Protein AF-A0A1H5JGN6-F1 (afdb_monomer)

Mean predicted aligned error: 5.19 Å

Sequence (91 aa):
MNTAQRSIKISKQDLGVLKDNLFVALVLIMEKQPRVVYLIPSKDLSQTNNDIFIENEVSLMPSLSNWEIKISRSTIPELAKYSLENMTEKL

Structure (mmCIF, N/CA/C/O backbone):
data_AF-A0A1H5JGN6-F1
#
_entry.id   AF-A0A1H5JGN6-F1
#
loop_
_atom_site.group_PDB
_atom_site.id
_atom_site.type_symbol
_atom_site.label_atom_id
_atom_site.label_alt_id
_atom_site.label_comp_id
_atom_site.label_asym_id
_atom_site.label_entity_id
_atom_site.label_seq_id
_atom_site.pdbx_PDB_ins_code
_atom_site.Cartn_x
_atom_site.Cartn_y
_atom_site.Cartn_z
_atom_site.occupancy
_atom_site.B_iso_or_equiv
_atom_site.auth_seq_id
_atom_site.auth_comp_id
_atom_site.auth_asym_id
_atom_site.auth_atom_id
_atom_site.pdbx_PDB_model_num
ATOM 1 N N . MET A 1 1 ? 10.461 14.705 21.648 1.00 36.34 1 MET A N 1
ATOM 2 C CA . MET A 1 1 ? 9.271 14.333 20.853 1.00 36.34 1 MET A CA 1
ATOM 3 C C . MET A 1 1 ? 9.723 13.375 19.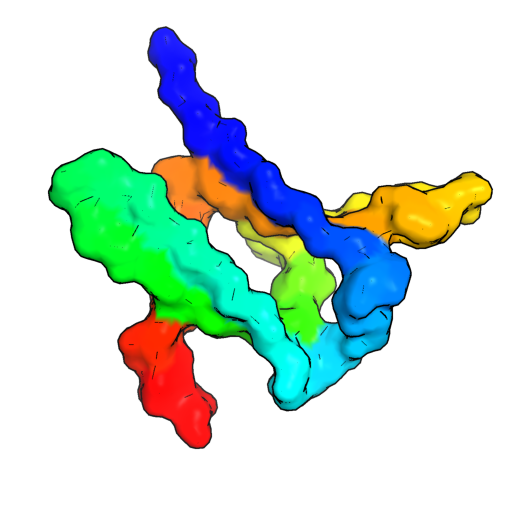763 1.00 36.34 1 MET A C 1
ATOM 5 O O . MET A 1 1 ? 10.367 13.823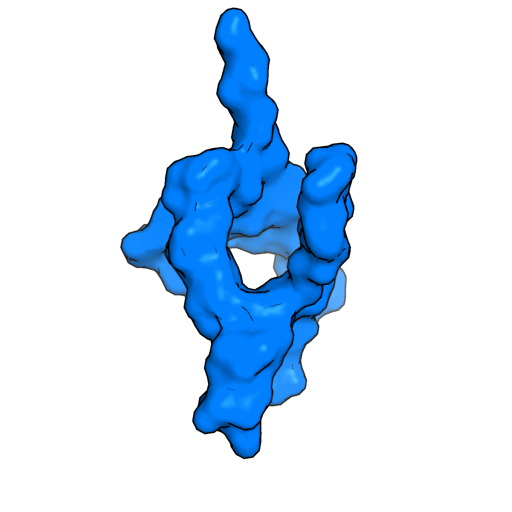 18.831 1.00 36.34 1 MET A O 1
ATOM 9 N N . ASN A 1 2 ? 9.500 12.067 19.915 1.00 41.94 2 ASN A N 1
ATOM 10 C CA . ASN A 1 2 ? 9.836 11.101 18.867 1.00 41.94 2 ASN A CA 1
ATOM 11 C C . ASN A 1 2 ? 8.586 10.895 18.002 1.00 41.94 2 ASN A C 1
ATOM 13 O O . ASN A 1 2 ? 7.707 10.101 18.336 1.00 41.94 2 ASN A O 1
ATOM 17 N N . THR A 1 3 ? 8.439 11.700 16.954 1.00 53.41 3 THR A N 1
ATOM 18 C CA . THR A 1 3 ? 7.456 11.475 15.891 1.00 53.41 3 THR A CA 1
ATOM 19 C C . THR A 1 3 ? 7.911 10.242 15.120 1.00 53.41 3 THR A C 1
ATOM 21 O O . THR A 1 3 ? 8.652 10.350 14.151 1.00 53.41 3 THR A O 1
ATOM 24 N N . ALA A 1 4 ? 7.525 9.055 15.597 1.00 63.66 4 ALA A N 1
ATOM 25 C CA . ALA A 1 4 ? 7.894 7.779 14.994 1.00 63.66 4 ALA A CA 1
ATOM 26 C C . ALA A 1 4 ? 7.216 7.618 13.623 1.00 63.66 4 ALA A C 1
ATOM 28 O O . ALA A 1 4 ? 6.189 6.956 13.493 1.00 63.66 4 ALA A O 1
ATOM 29 N N . GLN A 1 5 ? 7.779 8.265 12.605 1.00 76.75 5 GLN A N 1
ATOM 30 C CA . GLN A 1 5 ? 7.530 7.938 11.214 1.00 76.75 5 GLN A CA 1
ATOM 31 C C . GLN A 1 5 ? 8.263 6.631 10.928 1.00 76.75 5 GLN A C 1
ATOM 33 O O . GLN A 1 5 ? 9.469 6.519 11.146 1.00 76.75 5 GLN A O 1
ATOM 38 N N . ARG A 1 6 ? 7.519 5.629 10.474 1.00 88.19 6 ARG A N 1
ATOM 39 C CA . ARG A 1 6 ? 8.080 4.383 9.960 1.00 88.19 6 ARG A CA 1
ATOM 40 C C . ARG A 1 6 ? 7.849 4.330 8.466 1.00 88.19 6 ARG A C 1
ATOM 42 O O . ARG A 1 6 ? 6.909 4.939 7.957 1.00 88.19 6 ARG A O 1
ATOM 49 N N . SER A 1 7 ? 8.679 3.571 7.778 1.00 91.25 7 SER A N 1
ATOM 50 C CA . SER A 1 7 ? 8.410 3.223 6.400 1.00 91.25 7 SER A CA 1
ATOM 51 C C . SER A 1 7 ? 8.745 1.773 6.121 1.00 91.25 7 SER A C 1
ATOM 53 O O . SER A 1 7 ? 9.603 1.177 6.775 1.00 91.25 7 SER A O 1
ATOM 55 N N . ILE A 1 8 ? 7.997 1.195 5.188 1.00 93.38 8 ILE A N 1
ATOM 56 C CA . ILE A 1 8 ? 8.162 -0.181 4.734 1.00 93.38 8 ILE A CA 1
ATOM 57 C C . ILE A 1 8 ? 8.506 -0.131 3.257 1.00 93.38 8 ILE A C 1
ATOM 59 O O . ILE A 1 8 ? 7.791 0.501 2.484 1.00 93.38 8 ILE A O 1
ATOM 63 N N . LYS A 1 9 ? 9.595 -0.795 2.876 1.00 94.94 9 LYS A N 1
ATOM 64 C CA . LYS A 1 9 ? 10.037 -0.881 1.486 1.00 94.94 9 LYS A CA 1
ATOM 65 C C . LYS A 1 9 ? 9.577 -2.189 0.865 1.00 94.94 9 LYS A C 1
ATOM 67 O O . LYS A 1 9 ? 9.652 -3.239 1.498 1.00 94.94 9 LYS A O 1
ATOM 72 N N . ILE A 1 10 ? 9.144 -2.105 -0.383 1.00 95.88 10 ILE A N 1
ATOM 73 C CA . ILE A 1 10 ? 8.725 -3.224 -1.215 1.00 95.88 10 ILE A CA 1
ATOM 74 C C . ILE A 1 10 ? 9.620 -3.209 -2.447 1.00 95.88 10 ILE A C 1
ATOM 76 O O . ILE A 1 10 ? 9.556 -2.285 -3.258 1.00 95.88 10 ILE A O 1
ATOM 80 N N . SER A 1 11 ? 10.486 -4.212 -2.560 1.00 95.75 11 SER A N 1
ATOM 81 C CA . SER A 1 11 ? 11.377 -4.380 -3.709 1.00 95.75 11 SER A CA 1
ATOM 82 C C . SER A 1 11 ? 10.5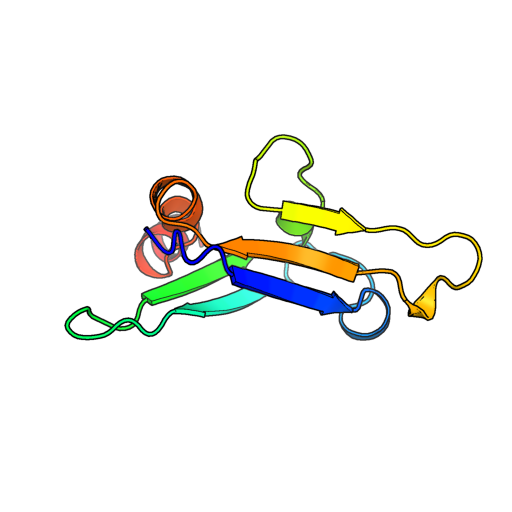68 -4.472 -5.003 1.00 95.75 11 SER A C 1
ATOM 84 O O . SER A 1 11 ? 9.638 -5.281 -5.100 1.00 95.75 11 SER A O 1
ATOM 86 N N . LYS A 1 12 ? 10.935 -3.668 -6.011 1.00 95.69 12 LYS A N 1
ATOM 87 C CA . LYS A 1 12 ? 10.303 -3.767 -7.336 1.00 95.69 12 LYS A CA 1
ATOM 88 C C . LYS A 1 12 ? 10.635 -5.081 -8.024 1.00 95.69 12 LYS A C 1
ATOM 90 O O . LYS A 1 12 ? 9.802 -5.626 -8.739 1.00 95.69 12 LYS A O 1
ATOM 95 N N . GLN A 1 13 ? 11.833 -5.603 -7.774 1.00 94.56 13 GLN A N 1
ATOM 96 C CA . GLN A 1 13 ? 12.267 -6.884 -8.311 1.00 94.56 13 GLN A CA 1
ATOM 97 C C . GLN A 1 13 ? 11.439 -8.046 -7.745 1.00 94.56 13 GLN A C 1
ATOM 99 O O . GLN A 1 13 ? 11.092 -8.954 -8.496 1.00 94.56 13 GLN A O 1
ATOM 104 N N . ASP A 1 14 ? 11.089 -7.995 -6.457 1.00 93.31 14 ASP A N 1
ATOM 105 C CA . ASP A 1 14 ? 10.373 -9.091 -5.791 1.00 93.31 14 ASP A CA 1
ATOM 106 C C . ASP A 1 14 ? 8.869 -9.060 -6.083 1.00 93.31 14 ASP A C 1
ATOM 108 O O . ASP A 1 14 ? 8.263 -10.101 -6.331 1.00 93.31 14 ASP A O 1
ATOM 112 N N . LEU A 1 15 ? 8.251 -7.871 -6.070 1.00 94.81 15 LEU A N 1
ATOM 113 C CA .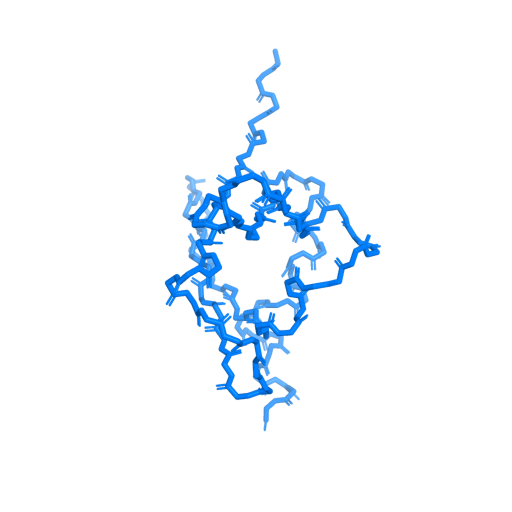 LEU A 1 15 ? 6.824 -7.727 -6.383 1.00 94.81 15 LEU A CA 1
ATOM 114 C C . LEU A 1 15 ? 6.557 -7.845 -7.894 1.00 94.81 15 LEU A C 1
ATOM 116 O O . LEU A 1 15 ? 5.501 -8.328 -8.307 1.00 94.81 15 LEU A O 1
ATOM 120 N N . GLY A 1 16 ? 7.511 -7.415 -8.722 1.00 93.62 16 GLY A N 1
ATOM 121 C CA . GLY A 1 16 ? 7.395 -7.400 -10.173 1.00 93.62 16 GLY A CA 1
ATOM 122 C C . GLY A 1 16 ? 6.446 -6.313 -10.683 1.00 93.62 16 GLY A C 1
ATOM 123 O O . GLY A 1 16 ? 6.395 -5.197 -10.170 1.00 93.62 16 GLY A O 1
ATOM 124 N N . VAL A 1 17 ? 5.706 -6.629 -11.746 1.00 94.56 17 VAL A N 1
ATOM 125 C CA . VAL A 1 17 ? 4.803 -5.682 -12.417 1.00 94.56 17 VAL A CA 1
ATOM 126 C C . VAL A 1 17 ? 3.503 -5.524 -11.624 1.00 94.56 17 VAL A C 1
ATOM 128 O O . VAL A 1 17 ? 2.871 -6.523 -11.278 1.00 94.56 17 VAL A O 1
ATOM 131 N N . LEU A 1 18 ? 3.075 -4.278 -11.405 1.00 95.62 18 LEU A N 1
ATOM 132 C CA . LEU A 1 18 ? 1.799 -3.942 -10.762 1.00 95.62 18 LEU A CA 1
ATOM 133 C C . LEU A 1 18 ? 0.607 -4.418 -11.612 1.00 95.62 18 LEU A C 1
ATOM 135 O O . LEU A 1 18 ? 0.598 -4.258 -12.834 1.00 95.62 18 LEU A O 1
ATOM 139 N N . LYS A 1 19 ? -0.417 -4.996 -10.973 1.00 94.94 19 LYS A N 1
ATOM 140 C CA . LYS A 1 19 ? -1.589 -5.604 -11.638 1.00 94.94 19 LYS A CA 1
ATOM 141 C C . LYS A 1 19 ? -2.878 -5.305 -10.878 1.00 94.94 19 LYS A C 1
ATOM 143 O O . LYS A 1 19 ? -2.852 -5.115 -9.666 1.00 94.94 19 LYS A O 1
ATOM 148 N N . ASP A 1 20 ? -4.009 -5.320 -11.586 1.00 92.06 20 ASP A N 1
ATOM 149 C CA . ASP A 1 20 ? -5.335 -5.049 -11.002 1.00 92.06 20 ASP A CA 1
ATOM 150 C C . ASP A 1 20 ? -5.739 -6.059 -9.921 1.00 92.06 20 ASP A C 1
ATOM 152 O O . ASP A 1 20 ? -6.408 -5.710 -8.957 1.00 92.06 20 ASP A O 1
ATOM 156 N N . ASN A 1 21 ? -5.302 -7.310 -10.057 1.00 92.56 21 ASN A N 1
ATOM 157 C CA . ASN A 1 21 ? -5.610 -8.404 -9.138 1.00 92.56 21 ASN A CA 1
ATOM 158 C C . ASN A 1 21 ? -4.465 -8.726 -8.160 1.00 92.56 21 ASN A C 1
ATOM 160 O O . ASN A 1 21 ? -4.460 -9.798 -7.556 1.00 92.56 21 ASN A O 1
ATOM 164 N N . LEU A 1 22 ? -3.479 -7.835 -8.030 1.00 94.81 22 LEU A N 1
ATOM 165 C CA . LEU A 1 22 ? -2.371 -7.977 -7.089 1.00 94.81 22 LEU A CA 1
ATOM 166 C C . LEU A 1 22 ? -2.543 -6.973 -5.952 1.00 94.81 22 LEU A C 1
ATOM 168 O O . LEU A 1 22 ? -2.701 -5.778 -6.201 1.00 94.81 22 LEU A O 1
ATOM 172 N N . PHE A 1 23 ? -2.456 -7.457 -4.716 1.00 94.44 23 PHE A N 1
ATOM 173 C CA . PHE A 1 23 ? -2.635 -6.656 -3.510 1.00 94.44 23 PHE A CA 1
ATOM 174 C C . PHE A 1 23 ? -1.471 -6.846 -2.541 1.00 94.44 23 PHE A C 1
ATOM 176 O O . PHE A 1 23 ? -0.896 -7.929 -2.440 1.00 94.44 23 PHE A O 1
ATOM 183 N N . VAL A 1 24 ? -1.170 -5.792 -1.789 1.00 94.88 24 VAL A N 1
ATOM 184 C CA . VAL A 1 24 ? -0.234 -5.808 -0.666 1.00 94.88 24 VAL A CA 1
ATOM 185 C C . VAL A 1 24 ? -1.031 -5.742 0.629 1.00 94.88 24 VAL A C 1
ATOM 187 O O . VAL A 1 24 ? -1.795 -4.803 0.848 1.00 94.88 24 VAL A O 1
ATOM 190 N N . ALA A 1 25 ? -0.837 -6.728 1.502 1.00 95.25 25 ALA A N 1
ATOM 191 C CA . ALA A 1 25 ? -1.402 -6.715 2.845 1.00 95.25 25 ALA A CA 1
ATOM 192 C C . ALA A 1 25 ? -0.410 -6.068 3.824 1.00 95.25 25 ALA A C 1
ATOM 194 O O . ALA A 1 25 ? 0.665 -6.612 4.080 1.00 95.25 25 ALA A O 1
ATOM 195 N N . LEU A 1 26 ? -0.773 -4.918 4.393 1.00 94.31 26 LEU A N 1
ATOM 196 C CA . LEU A 1 26 ? -0.013 -4.252 5.450 1.00 94.31 26 LEU A CA 1
ATOM 197 C C . LEU A 1 26 ? -0.692 -4.500 6.800 1.00 94.31 26 LEU A C 1
ATOM 199 O O . LEU A 1 26 ? -1.835 -4.101 7.009 1.00 94.31 26 LEU A O 1
ATOM 203 N N . VAL A 1 27 ? 0.030 -5.118 7.736 1.00 93.12 27 VAL A N 1
ATOM 204 C CA . VAL A 1 27 ? -0.459 -5.371 9.098 1.00 93.12 27 VAL A CA 1
ATOM 205 C C . VAL A 1 27 ? 0.185 -4.385 10.064 1.00 93.12 27 VAL A C 1
ATOM 207 O O . VAL A 1 27 ? 1.398 -4.409 10.276 1.00 93.12 27 VAL A O 1
ATOM 210 N N . LEU A 1 28 ? -0.633 -3.530 10.676 1.00 90.06 28 LEU A N 1
ATOM 211 C CA . LEU A 1 28 ? -0.193 -2.571 11.681 1.00 90.06 28 LEU A CA 1
ATOM 212 C C . LEU A 1 28 ? -0.550 -3.076 13.082 1.00 90.06 28 LEU A C 1
ATOM 214 O O . LEU A 1 28 ? -1.716 -3.314 13.402 1.00 90.06 28 LEU A O 1
ATOM 218 N N . ILE A 1 29 ? 0.474 -3.221 13.926 1.00 89.38 29 ILE A N 1
ATOM 219 C CA . ILE A 1 29 ? 0.343 -3.638 15.324 1.00 89.38 29 ILE A CA 1
ATOM 220 C C . ILE A 1 29 ? 0.786 -2.471 16.205 1.00 89.38 29 ILE A C 1
ATOM 222 O O . ILE A 1 29 ? 1.952 -2.076 16.177 1.00 89.38 29 ILE A O 1
ATOM 226 N N . MET A 1 30 ? -0.147 -1.918 16.978 1.00 82.38 30 MET A N 1
ATOM 227 C CA . MET A 1 30 ? 0.103 -0.826 17.917 1.00 82.38 30 MET A CA 1
ATOM 228 C C . MET A 1 30 ? -0.288 -1.257 19.327 1.00 82.38 30 MET A C 1
ATOM 230 O O . MET A 1 30 ? -1.273 -1.970 19.522 1.00 82.38 30 MET A O 1
ATOM 234 N N . GLU A 1 31 ? 0.481 -0.824 20.324 1.00 83.69 31 GLU A N 1
ATOM 235 C CA . GLU A 1 31 ? 0.156 -1.109 21.719 1.00 83.69 31 GLU A CA 1
ATOM 236 C C . GLU A 1 31 ? -1.225 -0.551 22.076 1.00 83.69 31 GLU A C 1
ATOM 238 O O . GLU A 1 31 ? -1.532 0.607 21.792 1.00 83.69 31 GLU A O 1
ATOM 243 N N . LYS A 1 32 ? -2.045 -1.378 22.735 1.00 84.56 32 LYS A N 1
ATOM 244 C CA . LYS A 1 32 ? -3.390 -1.019 23.216 1.00 84.56 32 LYS A CA 1
ATOM 245 C C . LYS A 1 32 ? -4.392 -0.633 22.115 1.00 84.56 32 LYS A C 1
ATOM 247 O O . LYS A 1 32 ? -5.430 -0.061 22.434 1.00 84.56 32 LYS A O 1
ATOM 252 N N . GLN A 1 33 ? -4.121 -0.961 20.850 1.00 82.44 33 GLN A N 1
ATOM 253 C CA . GLN A 1 33 ? -5.086 -0.828 19.756 1.00 82.44 33 GLN A CA 1
ATOM 254 C C . GLN A 1 33 ? -5.306 -2.175 19.055 1.00 82.44 33 GLN A C 1
ATOM 256 O O . GLN A 1 33 ? -4.400 -3.016 19.050 1.00 82.44 33 GLN A O 1
ATOM 261 N N . PRO A 1 34 ? -6.492 -2.403 18.459 1.00 85.50 34 PRO A N 1
ATOM 262 C CA . PRO A 1 34 ? -6.714 -3.553 17.594 1.00 85.50 34 PRO A CA 1
ATOM 263 C C . PRO A 1 34 ? -5.681 -3.608 16.466 1.00 85.50 34 PRO A C 1
ATOM 265 O O . PRO A 1 34 ? -5.220 -2.578 15.971 1.00 85.50 34 PRO A O 1
ATOM 268 N N . ARG A 1 35 ? -5.319 -4.825 16.046 1.00 89.38 35 ARG A N 1
ATOM 269 C CA . ARG A 1 35 ? -4.506 -5.009 14.840 1.00 89.38 35 ARG A CA 1
ATOM 270 C C . ARG A 1 35 ? -5.320 -4.540 13.645 1.00 89.38 35 ARG A C 1
ATOM 272 O O . ARG A 1 35 ? -6.462 -4.962 13.492 1.00 89.38 35 ARG A O 1
ATOM 279 N N . VAL A 1 36 ? -4.716 -3.715 12.801 1.00 90.75 36 VAL A N 1
ATOM 280 C CA . VAL A 1 36 ? -5.359 -3.234 11.577 1.00 90.75 36 VAL A CA 1
ATOM 281 C C . VAL A 1 36 ? -4.690 -3.897 10.386 1.00 90.75 36 VAL A C 1
ATOM 283 O O . VAL A 1 36 ? -3.460 -3.946 10.306 1.00 90.75 36 VAL A O 1
ATOM 286 N N . VAL A 1 37 ? -5.505 -4.418 9.473 1.00 93.62 37 VAL A N 1
ATOM 287 C CA . VAL A 1 37 ? -5.054 -4.971 8.197 1.00 93.62 37 VAL A CA 1
ATOM 288 C C . VAL A 1 37 ? -5.509 -4.029 7.094 1.00 93.62 37 VAL A C 1
ATOM 290 O O . VAL A 1 37 ? -6.703 -3.758 6.962 1.00 93.62 37 VAL A O 1
ATOM 293 N N . TYR A 1 38 ? -4.551 -3.541 6.314 1.00 94.38 38 TYR A N 1
ATOM 294 C CA . TYR A 1 38 ? -4.805 -2.771 5.106 1.00 94.38 38 TYR A CA 1
ATOM 295 C C . TYR A 1 38 ? -4.552 -3.653 3.887 1.00 94.38 38 TYR A C 1
ATOM 297 O O . TYR A 1 38 ? -3.510 -4.304 3.809 1.00 94.38 38 TYR A O 1
ATOM 305 N N . LEU A 1 39 ? -5.486 -3.659 2.942 1.00 95.81 39 LEU A N 1
ATOM 306 C CA . LEU A 1 39 ? -5.370 -4.339 1.661 1.00 95.81 39 LEU A CA 1
ATOM 307 C C . LEU A 1 39 ? -5.209 -3.286 0.561 1.00 95.81 39 LEU A C 1
ATOM 309 O O . LEU A 1 39 ? -6.163 -2.621 0.170 1.00 95.81 39 LEU A O 1
ATOM 313 N N . ILE A 1 40 ? -3.978 -3.112 0.092 1.00 94.44 40 ILE A N 1
ATOM 314 C CA . ILE A 1 40 ? -3.598 -2.039 -0.827 1.00 94.44 40 ILE A CA 1
ATOM 315 C C . ILE A 1 40 ? -3.518 -2.618 -2.245 1.00 94.44 40 ILE A C 1
ATOM 317 O O . ILE A 1 40 ? -2.705 -3.522 -2.467 1.00 94.44 40 ILE A O 1
ATOM 321 N N . PRO A 1 41 ? -4.315 -2.136 -3.216 1.00 95.06 41 PRO A N 1
ATOM 322 C CA . PRO A 1 41 ? -4.142 -2.503 -4.618 1.00 95.06 41 PRO A CA 1
ATOM 323 C C . PRO A 1 41 ? -2.727 -2.158 -5.082 1.00 95.06 41 PRO A C 1
ATOM 325 O O . PRO A 1 41 ? -2.249 -1.051 -4.852 1.00 95.06 41 PRO A O 1
ATOM 328 N N . SER A 1 42 ? -2.038 -3.081 -5.752 1.00 95.56 42 SER A N 1
ATOM 329 C CA . SER A 1 42 ? -0.630 -2.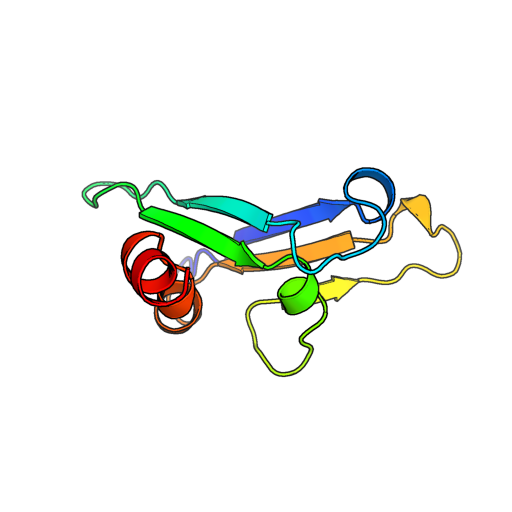869 -6.118 1.00 95.56 42 SER A CA 1
ATOM 330 C C . SER A 1 42 ? -0.436 -1.641 -7.010 1.00 95.56 42 SER A C 1
ATOM 332 O O . SER A 1 42 ? 0.543 -0.920 -6.849 1.00 95.56 42 SER A O 1
ATOM 334 N N . LYS A 1 43 ? -1.398 -1.337 -7.890 1.00 94.69 43 LYS A N 1
ATOM 335 C CA . LYS A 1 43 ? -1.365 -0.136 -8.735 1.00 94.69 43 LYS A CA 1
ATOM 336 C C . LYS A 1 43 ? -1.335 1.162 -7.929 1.00 94.69 43 LYS A C 1
ATOM 338 O O . LYS A 1 43 ? -0.718 2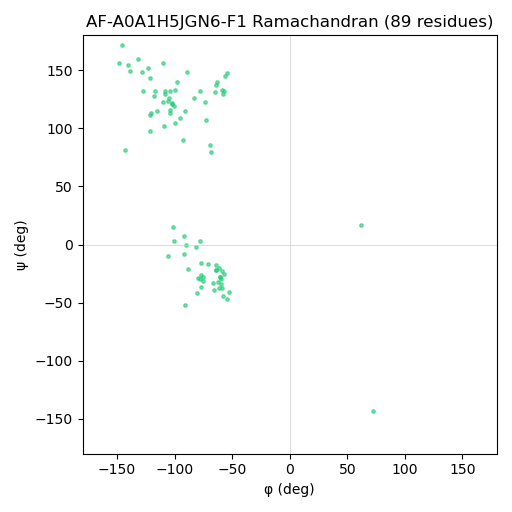.125 -8.381 1.00 94.69 43 LYS A O 1
ATOM 343 N N . ASP A 1 44 ? -1.890 1.175 -6.721 1.00 93.44 44 ASP A N 1
ATOM 344 C CA . ASP A 1 44 ? -1.907 2.373 -5.884 1.00 93.44 44 ASP A CA 1
ATOM 345 C C . ASP A 1 44 ? -0.517 2.725 -5.337 1.00 93.44 44 ASP A C 1
ATOM 347 O O . ASP A 1 44 ? -0.279 3.877 -4.992 1.00 93.44 44 ASP A O 1
ATOM 351 N N . LEU A 1 45 ? 0.447 1.792 -5.368 1.00 93.81 45 LEU A N 1
ATOM 352 C CA . LEU A 1 45 ? 1.852 2.066 -5.035 1.00 93.81 45 LEU A CA 1
ATOM 353 C C . LEU A 1 45 ? 2.526 3.050 -6.005 1.00 93.81 45 LEU A C 1
ATOM 355 O O . LEU A 1 45 ? 3.531 3.660 -5.648 1.00 93.81 45 LEU A O 1
ATOM 359 N N . SER A 1 46 ? 1.988 3.197 -7.220 1.00 91.19 46 SER A N 1
ATOM 360 C CA . SER A 1 46 ? 2.450 4.179 -8.214 1.00 91.19 46 SER A CA 1
ATOM 361 C C . SER A 1 46 ? 1.742 5.534 -8.112 1.00 91.19 46 SER A C 1
ATOM 363 O O . SER A 1 46 ? 2.031 6.444 -8.887 1.00 91.19 46 SER A O 1
ATOM 365 N N . GLN A 1 47 ? 0.805 5.704 -7.170 1.00 84.44 47 GLN A N 1
ATOM 366 C CA . GLN A 1 47 ? 0.156 6.995 -6.965 1.00 84.44 47 GLN A CA 1
ATOM 367 C C . GLN A 1 47 ? 1.133 7.965 -6.301 1.00 84.44 47 GLN A C 1
ATOM 369 O O . GLN A 1 47 ? 1.390 7.890 -5.106 1.00 84.44 47 GLN A O 1
ATOM 374 N N . THR A 1 48 ? 1.629 8.930 -7.070 1.00 68.19 48 THR A N 1
ATOM 375 C CA . THR A 1 48 ? 2.559 9.971 -6.597 1.00 68.19 48 THR A CA 1
ATOM 376 C C . THR A 1 48 ? 1.871 11.134 -5.881 1.00 68.19 48 THR A C 1
ATOM 378 O O . THR A 1 48 ? 2.529 12.072 -5.442 1.00 68.19 48 THR A O 1
ATOM 381 N N . ASN A 1 49 ? 0.538 11.114 -5.803 1.00 65.38 49 ASN A N 1
ATOM 382 C CA . ASN A 1 49 ? -0.265 12.251 -5.351 1.00 65.38 49 ASN A CA 1
ATOM 383 C C . ASN A 1 49 ? -0.552 12.222 -3.843 1.00 65.38 49 ASN A C 1
ATOM 385 O O . ASN A 1 49 ? -1.357 13.028 -3.376 1.00 65.38 49 ASN A O 1
ATOM 389 N N . ASN A 1 50 ? 0.045 11.295 -3.088 1.00 71.19 50 ASN A N 1
ATOM 390 C CA . ASN A 1 50 ? -0.148 11.217 -1.647 1.00 71.19 50 ASN A CA 1
ATOM 391 C C . ASN A 1 50 ? 1.162 11.084 -0.868 1.00 71.19 50 ASN A C 1
ATOM 393 O O . ASN A 1 50 ? 2.191 10.658 -1.383 1.00 71.19 50 ASN A O 1
ATOM 397 N N . ASP A 1 51 ? 1.101 11.435 0.415 1.00 82.56 51 ASP A N 1
ATOM 398 C CA . ASP A 1 51 ? 2.241 11.352 1.333 1.00 82.56 51 ASP A CA 1
ATOM 399 C C . ASP A 1 51 ? 2.507 9.917 1.831 1.00 82.56 51 ASP A C 1
ATOM 401 O O . ASP A 1 51 ? 3.382 9.700 2.677 1.00 82.56 51 ASP A O 1
ATOM 405 N N . ILE A 1 52 ? 1.742 8.934 1.338 1.00 91.19 52 ILE A N 1
ATOM 406 C CA . ILE A 1 52 ? 1.806 7.532 1.759 1.00 91.19 52 ILE A CA 1
ATOM 407 C C . ILE A 1 52 ? 2.794 6.755 0.896 1.00 91.19 52 ILE A C 1
ATOM 409 O O . ILE A 1 52 ? 3.644 6.057 1.447 1.00 91.19 52 ILE A O 1
ATOM 413 N N . PHE A 1 53 ? 2.665 6.830 -0.428 1.00 93.56 53 PHE A N 1
ATOM 414 C CA . PHE A 1 53 ? 3.411 5.989 -1.354 1.00 93.56 53 PHE A CA 1
ATOM 415 C C . PHE A 1 53 ? 4.521 6.784 -2.021 1.00 93.56 53 PHE A C 1
ATOM 417 O O . PHE A 1 53 ? 4.295 7.837 -2.609 1.00 93.56 53 PHE A O 1
ATOM 424 N N . ILE A 1 54 ? 5.740 6.267 -1.927 1.00 92.50 54 ILE A N 1
ATOM 425 C CA . ILE A 1 54 ? 6.887 6.821 -2.636 1.00 92.50 54 ILE A CA 1
ATOM 426 C C . ILE A 1 54 ? 7.402 5.781 -3.605 1.00 92.50 54 ILE A C 1
ATOM 428 O O . ILE A 1 54 ? 7.647 4.630 -3.245 1.00 92.50 54 ILE A O 1
ATOM 432 N N . GLU A 1 55 ? 7.629 6.225 -4.829 1.00 92.88 55 GLU A N 1
ATOM 433 C CA . GLU A 1 55 ? 8.331 5.458 -5.831 1.00 92.88 55 GLU A CA 1
ATOM 434 C C . GLU A 1 55 ? 9.813 5.850 -5.837 1.00 92.88 55 GLU A C 1
ATOM 436 O O . GLU A 1 55 ? 10.183 6.947 -6.250 1.00 92.88 55 GLU A O 1
ATOM 441 N N . ASN A 1 56 ? 10.671 4.950 -5.353 1.00 92.44 56 ASN A N 1
ATOM 442 C CA . ASN A 1 56 ? 12.116 5.142 -5.331 1.00 92.44 56 ASN A CA 1
ATOM 443 C C . ASN A 1 56 ? 12.743 4.390 -6.511 1.00 92.44 56 ASN A C 1
ATOM 445 O O . ASN A 1 56 ? 12.880 3.164 -6.472 1.00 92.44 56 ASN A O 1
ATOM 449 N N . GLU A 1 57 ? 13.138 5.123 -7.549 1.00 92.94 57 GLU A N 1
ATOM 450 C CA . GLU A 1 57 ? 13.847 4.576 -8.710 1.00 92.94 57 GLU A CA 1
ATOM 451 C C . GLU A 1 57 ? 15.357 4.817 -8.633 1.00 92.94 57 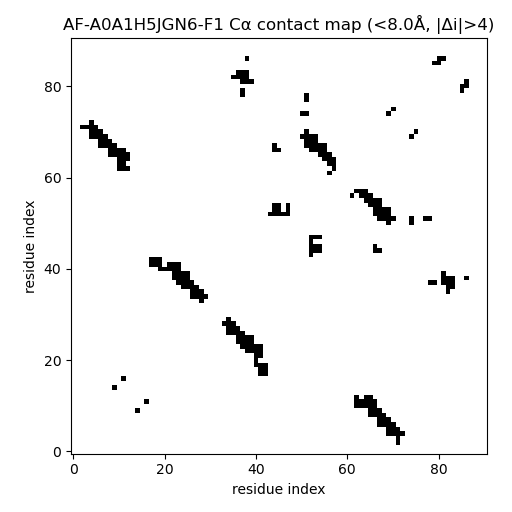GLU A C 1
ATOM 453 O O . GLU A 1 57 ? 15.811 5.930 -8.366 1.00 92.94 57 GLU A O 1
ATOM 458 N N . VAL A 1 58 ? 16.146 3.773 -8.903 1.00 93.56 58 VAL A N 1
ATOM 459 C CA . VAL A 1 58 ? 17.612 3.822 -8.923 1.00 93.56 58 VAL A CA 1
ATOM 460 C C . VAL A 1 58 ? 18.108 3.394 -10.301 1.00 93.56 58 VAL A C 1
ATOM 462 O O . VAL A 1 58 ? 18.258 2.212 -10.593 1.00 93.56 58 VAL A O 1
ATOM 465 N N . SER A 1 59 ? 18.412 4.371 -11.157 1.00 92.06 59 SER A N 1
ATOM 466 C CA . SER A 1 59 ? 18.791 4.129 -12.558 1.00 92.06 59 SER A CA 1
ATOM 467 C C . SER A 1 59 ? 20.063 3.290 -12.727 1.00 92.06 59 SER A C 1
ATOM 469 O O . SER A 1 59 ? 20.138 2.463 -13.631 1.00 92.06 59 SER A O 1
ATOM 471 N N . LEU A 1 60 ? 21.060 3.479 -11.857 1.00 93.75 60 LEU A N 1
ATOM 472 C CA . LEU A 1 60 ? 22.349 2.779 -11.931 1.00 93.75 60 LEU A CA 1
ATOM 473 C C . LEU A 1 60 ? 22.276 1.319 -11.462 1.00 93.75 60 LEU A C 1
ATOM 475 O O . LEU A 1 60 ? 23.072 0.494 -11.899 1.00 93.75 60 LEU A O 1
ATOM 479 N N . MET A 1 61 ? 21.341 1.001 -10.564 1.00 92.69 61 MET A N 1
ATOM 480 C CA . MET A 1 61 ? 21.129 -0.343 -10.020 1.00 92.69 61 MET A CA 1
ATOM 481 C C . MET A 1 61 ? 19.624 -0.574 -9.823 1.00 92.69 61 MET A C 1
ATOM 483 O O . MET A 1 61 ? 19.137 -0.450 -8.698 1.00 92.69 61 MET A O 1
ATOM 487 N N . PRO A 1 62 ? 18.883 -0.933 -10.890 1.00 91.12 62 PRO A N 1
ATOM 488 C CA . PRO A 1 62 ? 17.425 -1.093 -10.834 1.00 91.12 62 PRO A CA 1
ATOM 489 C C . PRO A 1 62 ? 16.939 -2.139 -9.821 1.00 91.12 62 PRO A C 1
ATOM 491 O O . PRO A 1 62 ? 15.813 -2.065 -9.343 1.00 91.12 62 PRO A O 1
ATOM 494 N N . SER A 1 63 ? 17.793 -3.094 -9.441 1.00 92.81 63 SER A N 1
ATOM 495 C CA . SER A 1 63 ? 17.508 -4.063 -8.373 1.00 92.81 63 SER A CA 1
ATOM 496 C C . SER A 1 63 ? 17.338 -3.425 -6.988 1.00 92.81 63 SER A C 1
ATOM 498 O O . SER A 1 63 ? 16.789 -4.055 -6.090 1.00 92.81 63 SER A O 1
ATOM 500 N N . LEU A 1 64 ? 17.793 -2.181 -6.796 1.00 94.81 64 LEU A N 1
ATOM 501 C CA . LEU A 1 64 ? 17.610 -1.417 -5.559 1.00 94.81 64 LEU A CA 1
ATOM 502 C C . LEU A 1 64 ? 16.345 -0.545 -5.576 1.00 94.81 64 LEU A C 1
ATOM 504 O O . LEU A 1 64 ? 15.984 0.030 -4.540 1.00 94.81 64 LEU A O 1
ATOM 508 N N . SER A 1 65 ? 15.663 -0.440 -6.722 1.00 96.12 65 SER A N 1
ATOM 509 C CA . SER A 1 65 ? 14.400 0.287 -6.829 1.00 96.12 65 SER A CA 1
ATOM 510 C C . SER A 1 65 ? 13.330 -0.364 -5.952 1.00 96.12 65 SER A C 1
ATOM 512 O O . SER A 1 65 ? 13.204 -1.588 -5.859 1.00 96.12 65 SER A O 1
ATOM 514 N N . ASN A 1 66 ? 12.531 0.466 -5.291 1.00 96.56 66 ASN A N 1
ATOM 515 C CA . ASN A 1 66 ? 11.486 0.015 -4.378 1.00 96.56 66 ASN A CA 1
ATOM 516 C C . ASN A 1 66 ? 10.302 0.981 -4.378 1.00 96.56 66 ASN A C 1
ATOM 518 O O . ASN A 1 66 ? 10.448 2.165 -4.676 1.00 96.56 66 ASN A O 1
ATOM 522 N N . TRP A 1 67 ? 9.133 0.471 -4.010 1.00 95.94 67 TRP A N 1
ATOM 523 C CA . TRP A 1 67 ? 8.068 1.311 -3.474 1.00 95.94 67 TRP A CA 1
ATOM 524 C C . TRP A 1 67 ? 8.227 1.407 -1.963 1.00 95.94 67 TRP A C 1
ATOM 526 O O . TRP A 1 67 ? 8.693 0.468 -1.315 1.00 95.94 67 TRP A O 1
ATOM 536 N N . GLU A 1 68 ? 7.829 2.527 -1.385 1.00 94.75 68 GLU A N 1
ATOM 537 C CA . GLU A 1 68 ? 7.888 2.761 0.050 1.00 94.75 68 GLU A CA 1
ATOM 538 C C . GLU A 1 68 ? 6.523 3.216 0.562 1.00 94.75 68 GLU A C 1
ATOM 540 O O . GLU A 1 68 ? 5.902 4.108 -0.008 1.00 94.75 68 GLU A O 1
ATOM 545 N N . ILE A 1 69 ? 6.062 2.594 1.648 1.00 94.06 69 ILE A N 1
ATOM 546 C CA . ILE A 1 69 ? 4.828 2.954 2.347 1.00 94.06 69 ILE A CA 1
ATOM 547 C C . ILE A 1 69 ? 5.204 3.695 3.628 1.00 94.06 69 ILE A C 1
ATOM 549 O O . ILE A 1 69 ? 5.769 3.101 4.551 1.00 94.06 69 ILE A O 1
ATOM 553 N N . LYS A 1 70 ? 4.875 4.984 3.702 1.00 92.94 70 LYS A N 1
ATOM 554 C CA . LYS A 1 70 ? 5.062 5.840 4.876 1.00 92.94 70 LYS A CA 1
ATOM 555 C C . LYS A 1 70 ? 3.914 5.687 5.867 1.00 92.94 70 LYS A C 1
ATOM 557 O O . LYS A 1 70 ? 2.741 5.899 5.560 1.00 92.94 70 LYS A O 1
ATOM 562 N N . ILE A 1 71 ? 4.276 5.394 7.110 1.00 90.94 71 ILE A N 1
ATOM 563 C CA . ILE A 1 71 ? 3.348 5.188 8.216 1.00 90.94 71 ILE A CA 1
ATOM 564 C C . ILE A 1 71 ? 3.661 6.213 9.301 1.00 90.94 71 ILE A C 1
ATOM 566 O O . ILE A 1 71 ? 4.711 6.179 9.948 1.00 90.94 71 ILE A O 1
ATOM 570 N N . SER A 1 72 ? 2.728 7.129 9.510 1.00 89.56 72 SER A N 1
ATOM 571 C CA . SER A 1 72 ? 2.771 8.138 10.557 1.00 89.56 72 SER A CA 1
ATOM 572 C C . SER A 1 72 ? 1.353 8.407 11.062 1.00 89.56 72 SER A C 1
ATOM 574 O O . SER A 1 72 ? 0.361 7.975 10.476 1.00 89.56 72 SER A O 1
ATOM 576 N N . ARG A 1 73 ? 1.234 9.183 12.142 1.00 86.81 73 ARG A N 1
ATOM 577 C CA . ARG A 1 73 ? -0.082 9.626 12.624 1.00 86.81 73 ARG A CA 1
ATOM 578 C C . ARG A 1 73 ? -0.854 10.442 11.582 1.00 86.81 73 ARG A C 1
ATOM 580 O O . ARG A 1 73 ? -2.076 10.400 11.607 1.00 86.81 73 ARG A O 1
ATOM 587 N N . SER A 1 74 ? -0.165 11.166 10.696 1.00 87.50 74 SER A N 1
ATOM 588 C CA . SER A 1 74 ? -0.812 11.958 9.646 1.00 87.50 74 SER A CA 1
ATOM 589 C C . SER A 1 74 ? -1.244 11.113 8.449 1.00 87.50 74 SER A C 1
ATOM 591 O O . SER A 1 74 ? -2.232 11.460 7.816 1.00 87.50 74 SER A O 1
ATOM 593 N N . THR A 1 75 ? -0.561 9.998 8.160 1.00 89.06 75 THR A N 1
ATOM 594 C CA . THR A 1 75 ? -0.915 9.126 7.027 1.00 89.06 75 THR A CA 1
ATOM 595 C C . THR A 1 75 ? -1.937 8.045 7.379 1.00 89.06 75 THR A C 1
ATOM 597 O O . THR A 1 75 ? -2.629 7.567 6.486 1.00 89.06 75 THR A O 1
ATOM 600 N N . ILE A 1 76 ? -2.095 7.678 8.661 1.00 89.44 76 ILE A N 1
ATOM 601 C CA . ILE A 1 76 ? -3.079 6.667 9.105 1.00 89.44 76 ILE A CA 1
ATOM 602 C C . ILE A 1 76 ? -4.518 6.973 8.643 1.00 89.44 76 ILE A C 1
ATOM 604 O O . ILE A 1 76 ? -5.154 6.057 8.122 1.00 89.44 76 ILE A O 1
ATOM 608 N N . PRO A 1 77 ? -5.055 8.204 8.782 1.00 90.31 77 PRO A N 1
ATOM 609 C CA . PRO A 1 77 ? -6.405 8.510 8.308 1.00 90.31 77 PRO A CA 1
ATOM 610 C C . PRO A 1 77 ? -6.591 8.260 6.809 1.00 90.31 77 PRO A C 1
ATOM 612 O O . PRO A 1 77 ? -7.635 7.771 6.394 1.00 90.31 77 PRO A O 1
ATOM 615 N N . GLU A 1 78 ? -5.574 8.545 5.995 1.00 89.94 78 GLU A N 1
ATOM 616 C CA . GLU A 1 78 ? -5.643 8.280 4.561 1.00 89.94 78 GLU A CA 1
ATOM 617 C C . GLU A 1 78 ? -5.433 6.783 4.254 1.00 89.94 78 GLU A C 1
ATOM 619 O O . GLU A 1 78 ? -6.134 6.234 3.407 1.00 89.94 78 GLU A O 1
ATOM 624 N N . LEU A 1 79 ? -4.565 6.077 4.993 1.00 90.56 79 LEU A N 1
ATOM 625 C CA . LEU A 1 79 ? -4.420 4.615 4.910 1.00 90.56 79 LEU A CA 1
ATOM 626 C C . LEU A 1 79 ? -5.716 3.871 5.257 1.00 90.56 79 LEU A C 1
ATOM 628 O O . LEU A 1 79 ? -5.946 2.783 4.732 1.00 90.56 79 LEU A O 1
ATOM 632 N N . ALA A 1 80 ? -6.584 4.450 6.093 1.00 90.81 80 ALA A N 1
ATOM 633 C CA . ALA A 1 80 ? -7.861 3.850 6.470 1.00 90.81 80 ALA A CA 1
ATOM 634 C C . ALA A 1 80 ? -8.752 3.529 5.260 1.00 90.81 80 ALA A C 1
ATOM 636 O O . ALA A 1 80 ? -9.522 2.576 5.328 1.00 90.81 80 ALA A O 1
ATOM 637 N N . LYS A 1 81 ? -8.605 4.225 4.120 1.00 91.00 81 LYS A N 1
ATOM 638 C CA . LYS A 1 81 ? -9.333 3.900 2.876 1.00 91.00 81 LYS A CA 1
ATOM 639 C C . LYS A 1 81 ? -9.024 2.499 2.327 1.00 91.00 81 LYS A C 1
ATOM 641 O O . LYS A 1 81 ? -9.810 1.972 1.546 1.00 91.00 81 LYS A O 1
ATOM 646 N N . TYR A 1 82 ? -7.895 1.925 2.745 1.00 93.25 82 TYR A N 1
ATOM 647 C CA . TYR A 1 82 ? -7.446 0.575 2.415 1.00 93.25 82 TYR A CA 1
ATOM 648 C C . TYR A 1 82 ? -7.712 -0.435 3.533 1.00 93.25 82 TYR A C 1
ATOM 650 O O . TYR A 1 82 ? -7.262 -1.572 3.417 1.00 93.25 82 TYR A O 1
ATOM 658 N N . SER A 1 83 ? -8.363 -0.058 4.643 1.00 92.81 83 SER A N 1
ATOM 659 C CA . SER A 1 83 ? -8.684 -1.029 5.694 1.00 92.81 83 SER A CA 1
ATOM 660 C C . SER A 1 83 ? -9.501 -2.174 5.098 1.00 92.81 83 SER A C 1
ATOM 662 O O . SER A 1 83 ? -10.302 -1.966 4.186 1.00 92.81 83 SER A O 1
ATOM 664 N N . LEU A 1 84 ? -9.284 -3.391 5.597 1.00 89.25 84 LEU A N 1
ATOM 665 C CA . LEU A 1 84 ? -9.987 -4.567 5.088 1.00 89.25 84 LEU A CA 1
ATOM 666 C C . LEU A 1 84 ? -11.513 -4.365 5.090 1.00 89.25 84 LEU A C 1
ATOM 668 O O . LEU A 1 84 ? -12.163 -4.698 4.108 1.00 89.25 84 LEU A O 1
ATOM 672 N N . GLU A 1 85 ? -12.043 -3.744 6.147 1.00 85.69 85 GLU A N 1
ATOM 673 C CA . GLU A 1 85 ? -13.462 -3.388 6.297 1.00 85.69 85 GLU A CA 1
ATOM 674 C C . GLU A 1 85 ? -13.964 -2.479 5.160 1.00 85.69 85 GLU A C 1
ATOM 676 O O . GLU A 1 85 ? -15.009 -2.739 4.569 1.00 85.69 85 GLU A O 1
ATOM 681 N N . ASN A 1 86 ? -13.189 -1.458 4.784 1.00 84.81 86 ASN A N 1
ATOM 682 C CA . ASN A 1 86 ? -13.559 -0.531 3.710 1.00 84.81 86 ASN A CA 1
ATOM 683 C C . ASN A 1 86 ? -13.360 -1.134 2.311 1.00 84.81 86 ASN A C 1
ATOM 685 O O . ASN A 1 86 ? -14.012 -0.724 1.351 1.00 84.81 86 ASN A O 1
ATOM 689 N N . MET A 1 87 ? -12.439 -2.089 2.170 1.00 83.81 87 MET A N 1
ATOM 690 C CA . MET A 1 87 ? -12.185 -2.766 0.898 1.00 83.81 87 MET A CA 1
ATOM 691 C C . MET A 1 87 ? -13.236 -3.835 0.595 1.00 83.81 87 MET A C 1
ATOM 693 O O . MET A 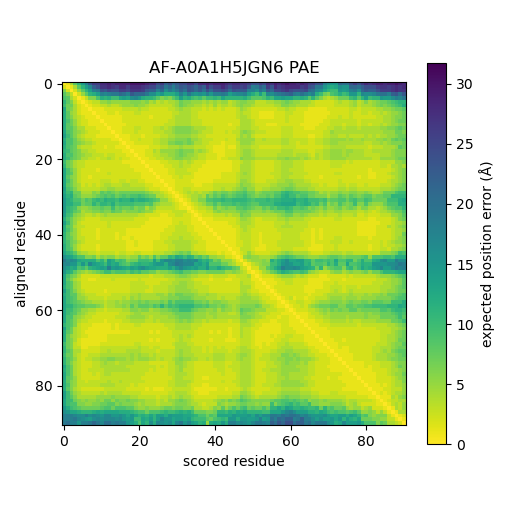1 87 ? -13.542 -4.042 -0.574 1.00 83.81 87 MET A O 1
ATOM 697 N N . THR A 1 88 ? -13.837 -4.467 1.609 1.00 73.12 88 THR A N 1
ATOM 698 C CA . THR A 1 88 ? -14.930 -5.431 1.397 1.00 73.12 88 THR A CA 1
ATOM 699 C C . THR A 1 88 ? -16.188 -4.815 0.789 1.00 73.12 88 THR A C 1
ATOM 701 O O . THR A 1 88 ? -16.949 -5.533 0.159 1.00 73.12 88 THR A O 1
ATOM 704 N N . GLU A 1 89 ? -16.396 -3.502 0.912 1.00 67.62 89 GLU A N 1
ATOM 705 C CA . GLU A 1 89 ? -17.498 -2.806 0.228 1.00 67.62 89 GLU A CA 1
ATOM 706 C C . GLU A 1 89 ? -17.227 -2.562 -1.269 1.00 67.62 89 GLU A C 1
ATOM 708 O O . GLU A 1 89 ? -18.144 -2.231 -2.020 1.00 67.62 89 GLU A O 1
ATOM 713 N N . LYS A 1 90 ? -15.967 -2.683 -1.706 1.00 64.69 90 LYS A N 1
ATOM 714 C CA . LYS A 1 90 ? -15.518 -2.391 -3.080 1.00 64.69 90 LYS A CA 1
ATOM 715 C C . LYS A 1 90 ? -15.209 -3.639 -3.910 1.00 64.69 90 LYS A C 1
ATOM 717 O O . LYS A 1 90 ? -14.943 -3.498 -5.105 1.00 64.69 90 LYS A O 1
ATOM 722 N N . LEU A 1 91 ? -15.175 -4.808 -3.274 1.00 59.62 91 LEU A N 1
ATOM 723 C CA . LEU A 1 91 ? -14.955 -6.121 -3.888 1.00 59.62 91 LEU A CA 1
ATOM 724 C C . LEU A 1 91 ? -16.298 -6.782 -4.204 1.00 59.62 91 LEU A C 1
ATOM 726 O O . LEU A 1 91 ? -16.376 -7.414 -5.279 1.00 59.62 91 LEU A O 1
#

Radius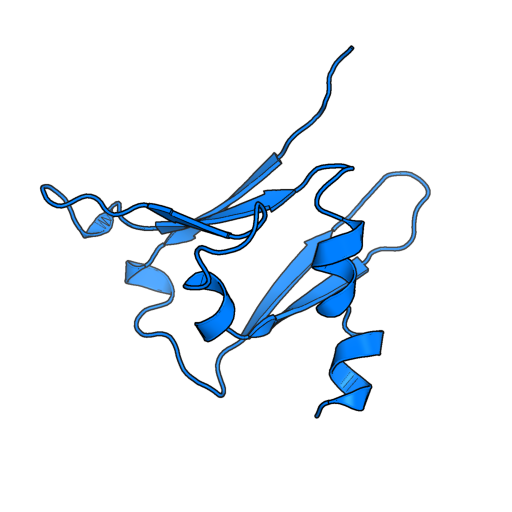 of gyration: 13.9 Å; Cα contacts (8 Å, |Δi|>4): 140; chains: 1; bounding box: 40×23×36 Å

Secondary structure (DSSP, 8-state):
-----EEEEEEHHHH-S--TT-EEEEEE--TTS--EEEEEEGGGGG-TTSSSEEEE--TT-GGG-EEEEEESTTTHHHHGGGBHHHHHTT-

Nearest PDB structures (foldseek):
  2kr7-assembly1_A  TM=3.702E-01  e=4.501E+00  Helicobacter pylori
  4qsg-assembly1_A  TM=3.588E-01  e=5.706E+00  Microcystis aeruginosa PCC 7806
  6l5d-assembly1_A  TM=3.351E-01  e=7.234E+00  Nostoc sp. PCC 7120 = FACHB-418

Solvent-accessible surface area (backbone atoms only — not comparable to full-atom values): 5466 Å² total; per-residue (Å²): 135,86,81,73,66,45,72,48,78,43,48,39,70,79,70,51,79,71,36,94,92,37,69,46,78,46,76,48,83,50,91,98,50,76,74,44,50,28,52,38,53,36,56,56,46,71,41,77,88,47,91,36,29,39,75,47,80,35,90,93,47,59,79,72,15,26,36,33,43,43,45,33,86,82,36,47,72,66,51,48,68,25,20,50,78,56,41,64,80,76,108

pLDDT: mean 87.79, std 11.5, range [36.34, 96.56]

Foldseek 3Di:
DCQPKDKDKAFCVVQPDFDQPDWDWDWDDDPPDDIWIFTHRSVCLPVPPDPAWDFAADPVCRRPTTIMGIDGPVCVVVSVCRTPVNVVVVD